Protein AF-A0A936U5N5-F1 (afdb_monomer_lite)

Structure (mmCIF, N/CA/C/O backbone):
data_AF-A0A936U5N5-F1
#
_entry.id   AF-A0A936U5N5-F1
#
loop_
_atom_site.group_PDB
_atom_site.id
_atom_site.type_symbol
_atom_site.label_atom_id
_atom_site.label_alt_id
_atom_site.label_comp_id
_atom_site.label_asym_id
_atom_site.label_entity_id
_atom_site.label_seq_id
_atom_site.pdbx_PDB_ins_code
_atom_site.Cartn_x
_atom_site.Cartn_y
_atom_site.Cartn_z
_atom_site.occupancy
_atom_site.B_iso_or_equiv
_atom_site.auth_seq_id
_atom_site.auth_comp_id
_atom_site.auth_asym_id
_atom_site.auth_atom_id
_atom_site.pdbx_PDB_model_num
ATOM 1 N N . MET A 1 1 ? 80.171 6.889 -23.586 1.00 38.91 1 MET A N 1
ATOM 2 C CA . MET A 1 1 ? 81.031 7.447 -22.521 1.00 38.91 1 MET A CA 1
ATOM 3 C C . MET A 1 1 ? 80.140 7.902 -21.376 1.00 38.91 1 MET A C 1
ATOM 5 O O . MET A 1 1 ? 79.190 8.612 -21.656 1.00 38.91 1 MET A O 1
ATOM 9 N N . LEU A 1 2 ? 80.459 7.427 -20.164 1.00 39.41 2 LEU A N 1
ATOM 10 C CA . LEU A 1 2 ? 80.177 7.959 -18.817 1.00 39.41 2 LEU A CA 1
ATOM 11 C C . LEU A 1 2 ? 78.750 8.473 -18.513 1.00 39.41 2 LEU A C 1
ATOM 13 O O . LEU A 1 2 ? 78.306 9.471 -19.054 1.00 39.41 2 LEU A O 1
ATOM 17 N N . SER A 1 3 ? 77.974 7.789 -17.666 1.00 44.12 3 SER A N 1
ATOM 18 C CA . SER A 1 3 ? 78.112 7.774 -16.195 1.00 44.12 3 SER A CA 1
ATOM 19 C C . SER A 1 3 ? 78.039 9.173 -15.578 1.00 44.12 3 SER A C 1
ATOM 21 O O . SER A 1 3 ? 79.002 9.932 -15.674 1.00 44.12 3 SER A O 1
ATOM 23 N N . ARG A 1 4 ? 76.935 9.464 -14.875 1.00 51.53 4 ARG A N 1
ATOM 24 C CA . ARG A 1 4 ? 76.983 10.129 -13.567 1.00 51.53 4 ARG A CA 1
ATOM 25 C C . ARG A 1 4 ? 75.707 9.903 -12.755 1.00 51.53 4 ARG A C 1
ATOM 27 O O . ARG A 1 4 ? 74.588 10.054 -13.228 1.00 51.53 4 ARG A O 1
ATOM 34 N N . SER A 1 5 ? 75.980 9.483 -11.533 1.00 42.19 5 SER A N 1
ATOM 35 C CA . SER A 1 5 ? 75.136 9.088 -10.418 1.00 42.19 5 SER A CA 1
ATOM 36 C C . SER A 1 5 ? 74.315 10.239 -9.808 1.00 42.19 5 SER A C 1
ATOM 38 O O . SER A 1 5 ? 74.762 11.380 -9.875 1.00 42.19 5 SER A O 1
ATOM 40 N N . LEU A 1 6 ? 73.153 9.878 -9.221 1.00 45.41 6 LEU A N 1
ATOM 41 C CA . LEU A 1 6 ? 72.628 10.131 -7.846 1.00 45.41 6 LEU A CA 1
ATOM 42 C C . LEU A 1 6 ? 73.157 11.358 -7.042 1.00 45.41 6 LEU A C 1
ATOM 44 O O . LEU A 1 6 ? 74.327 11.682 -7.221 1.00 45.41 6 LEU A O 1
ATOM 48 N N . PRO A 1 7 ? 72.458 11.907 -6.006 1.00 53.00 7 PRO A N 1
ATOM 49 C CA . PRO A 1 7 ? 71.219 11.434 -5.343 1.00 53.00 7 PRO A CA 1
ATOM 50 C C . PRO A 1 7 ? 70.277 12.540 -4.761 1.00 53.00 7 PRO A C 1
ATOM 52 O O . PRO A 1 7 ? 70.576 13.719 -4.881 1.00 53.00 7 PRO A O 1
ATOM 55 N N . LEU A 1 8 ? 69.222 12.097 -4.039 1.00 43.50 8 LEU A N 1
ATOM 56 C CA . LEU A 1 8 ? 68.645 12.679 -2.793 1.00 43.50 8 LEU A CA 1
ATOM 57 C C . LEU A 1 8 ? 68.030 14.107 -2.902 1.00 43.50 8 LEU A C 1
ATOM 59 O O . LEU A 1 8 ? 68.587 14.987 -3.529 1.00 43.50 8 LEU A O 1
ATOM 63 N N . VAL A 1 9 ? 66.899 14.487 -2.303 1.00 43.50 9 VAL A N 1
ATOM 64 C CA . VAL A 1 9 ? 66.439 14.343 -0.913 1.00 43.50 9 VAL A CA 1
ATOM 65 C C . VAL A 1 9 ? 64.982 14.872 -0.837 1.00 43.50 9 VAL A C 1
ATOM 67 O O . VAL A 1 9 ? 64.681 15.843 -1.522 1.00 43.50 9 VAL A O 1
ATOM 70 N N . LEU A 1 10 ? 64.175 14.332 0.095 1.00 44.69 10 LEU A N 1
ATOM 71 C CA . LEU A 1 10 ? 63.040 14.977 0.811 1.00 44.69 10 LEU A CA 1
ATOM 72 C C . LEU A 1 10 ? 61.766 15.356 0.012 1.00 44.69 10 LEU A C 1
ATOM 74 O O . LEU A 1 10 ? 61.834 15.837 -1.102 1.00 44.69 10 LEU A O 1
ATOM 78 N N . ALA A 1 11 ? 60.542 15.245 0.536 1.00 48.25 11 ALA A N 1
ATOM 79 C CA . ALA A 1 11 ? 60.075 14.960 1.890 1.00 48.25 11 ALA A CA 1
ATOM 80 C C . ALA A 1 11 ? 58.648 14.380 1.839 1.00 48.25 11 ALA A C 1
ATOM 82 O O . ALA A 1 11 ? 57.808 14.850 1.072 1.00 48.25 11 ALA A O 1
ATOM 83 N N . LEU A 1 12 ? 58.370 13.408 2.712 1.00 50.84 12 LEU A N 1
ATOM 84 C CA . LEU A 1 12 ? 57.018 13.127 3.190 1.00 50.84 12 LEU A CA 1
ATOM 85 C C . LEU A 1 12 ? 56.510 14.334 3.992 1.00 50.84 12 LEU A C 1
ATOM 87 O O . LEU A 1 12 ? 57.202 14.752 4.917 1.00 50.84 12 LEU A O 1
ATOM 91 N N . ALA A 1 13 ? 55.291 14.799 3.705 1.00 52.94 13 ALA A N 1
ATOM 92 C CA . ALA A 1 13 ? 54.343 15.329 4.694 1.00 52.94 13 ALA A CA 1
ATOM 93 C C . ALA A 1 13 ? 53.005 15.703 4.025 1.00 52.94 13 ALA A C 1
ATOM 95 O O . ALA A 1 13 ? 52.826 16.825 3.568 1.00 52.94 13 ALA A O 1
ATOM 96 N N . LEU A 1 14 ? 52.045 14.779 4.019 1.00 49.50 14 LEU A N 1
ATOM 97 C CA . LEU A 1 14 ? 50.611 15.098 4.029 1.00 49.50 14 LEU A CA 1
ATOM 98 C C . LEU A 1 14 ? 50.035 14.243 5.162 1.00 49.50 14 LEU A C 1
ATOM 100 O O . LEU A 1 14 ? 49.896 13.034 5.031 1.00 49.50 14 LEU A O 1
ATOM 104 N N . VAL A 1 15 ? 50.149 14.743 6.393 1.00 52.25 15 VAL A N 1
ATOM 105 C CA . VAL A 1 15 ? 49.044 15.385 7.122 1.00 52.25 15 VAL A CA 1
ATOM 106 C C . VAL A 1 15 ? 47.821 14.473 7.138 1.00 52.25 15 VAL A C 1
ATOM 108 O O . VAL A 1 15 ? 46.986 14.477 6.240 1.00 52.25 15 VAL A O 1
ATOM 111 N N . ALA A 1 16 ? 47.750 13.691 8.211 1.00 52.81 16 ALA A N 1
ATOM 112 C CA . ALA A 1 16 ? 46.525 13.096 8.694 1.00 52.81 16 ALA A CA 1
ATOM 113 C C . ALA A 1 16 ? 45.534 14.218 9.049 1.00 52.81 16 ALA A C 1
ATOM 115 O O . ALA A 1 16 ? 45.660 14.848 10.097 1.00 52.81 16 ALA A O 1
ATOM 116 N N . CYS A 1 17 ? 44.549 14.443 8.184 1.00 50.38 17 CYS A N 1
ATOM 117 C CA . CYS A 1 17 ? 43.278 15.045 8.562 1.00 50.38 17 CYS A CA 1
ATOM 118 C C . CYS A 1 17 ? 42.228 13.944 8.458 1.00 50.38 17 CYS A C 1
ATOM 120 O O . CYS A 1 17 ? 41.789 13.573 7.373 1.00 50.38 17 CYS A O 1
ATOM 122 N N . GLY A 1 18 ? 41.880 13.376 9.613 1.00 52.81 18 GLY A N 1
ATOM 123 C CA . GLY A 1 18 ? 40.634 12.646 9.761 1.00 52.81 18 GLY A CA 1
ATOM 124 C C . GLY A 1 18 ? 39.501 13.643 9.587 1.00 52.81 18 GLY A C 1
ATOM 125 O O . GLY A 1 18 ? 39.177 14.378 10.517 1.00 52.81 18 GLY A O 1
ATOM 126 N N . GLU A 1 19 ? 38.934 13.685 8.389 1.00 43.28 19 GLU A N 1
ATOM 127 C CA . GLU A 1 19 ? 37.724 14.439 8.118 1.00 43.28 19 GLU A CA 1
ATOM 128 C C . GLU A 1 19 ? 36.547 13.487 8.306 1.00 43.28 19 GLU A C 1
ATOM 130 O O . GLU A 1 19 ? 36.326 12.526 7.573 1.00 43.28 19 GLU A O 1
ATOM 135 N N . LYS A 1 20 ? 35.886 13.709 9.434 1.00 49.72 20 LYS A N 1
ATOM 136 C CA . LYS A 1 20 ? 34.722 13.000 9.928 1.00 49.72 20 LYS A CA 1
ATOM 137 C C . LYS A 1 20 ? 33.586 13.228 8.931 1.00 49.72 20 LYS A C 1
ATOM 139 O O . LYS A 1 20 ? 33.059 14.337 8.862 1.00 49.72 20 LYS A O 1
ATOM 144 N N . GLU A 1 21 ? 33.240 12.202 8.158 1.00 52.91 21 GLU A N 1
ATOM 145 C CA . GLU A 1 21 ? 32.043 12.223 7.317 1.00 52.91 21 GLU A CA 1
ATOM 146 C C . GLU A 1 21 ? 30.822 12.589 8.173 1.00 52.91 21 GLU A C 1
ATOM 148 O O . GLU A 1 21 ? 30.723 12.158 9.332 1.00 52.91 21 GLU A O 1
ATOM 153 N N . PRO A 1 22 ? 29.914 13.427 7.645 1.00 44.28 22 PRO A N 1
ATOM 154 C CA . PRO A 1 22 ? 28.789 13.920 8.405 1.00 44.28 22 PRO A CA 1
ATOM 155 C C . PRO A 1 22 ? 27.940 12.724 8.807 1.00 44.28 22 PRO A C 1
ATOM 157 O O . PRO A 1 22 ? 27.385 12.010 7.973 1.00 44.28 22 PRO A O 1
ATOM 160 N N . THR A 1 23 ? 27.838 12.519 10.118 1.00 42.03 23 THR A N 1
ATOM 161 C CA . THR A 1 23 ? 26.737 11.781 10.712 1.00 42.03 23 THR A CA 1
ATOM 162 C C . THR A 1 23 ? 25.467 12.391 10.143 1.00 42.03 23 THR A C 1
ATOM 164 O O . THR A 1 23 ? 25.079 13.499 10.511 1.00 42.03 23 THR A O 1
ATOM 167 N N . SER A 1 24 ? 24.873 11.684 9.184 1.00 46.16 24 SER A N 1
ATOM 168 C CA . SER A 1 24 ? 23.506 11.902 8.762 1.00 46.16 24 SER A CA 1
ATOM 169 C C . SER A 1 24 ? 22.670 11.675 10.010 1.00 46.16 24 SER A C 1
ATOM 171 O O . SER A 1 24 ? 22.384 10.542 10.399 1.00 46.16 24 SER A O 1
ATOM 173 N N . THR A 1 25 ? 22.383 12.766 10.713 1.00 42.53 25 THR A N 1
ATOM 174 C CA . THR A 1 25 ? 21.288 12.843 11.662 1.00 42.53 25 THR A CA 1
ATOM 175 C C . THR A 1 25 ? 20.047 12.555 10.837 1.00 42.53 25 THR A C 1
ATOM 177 O O . THR A 1 25 ? 19.440 13.464 10.273 1.00 42.53 25 THR A O 1
ATOM 180 N N . ALA A 1 26 ? 19.715 11.270 10.703 1.00 46.94 26 ALA A N 1
ATOM 181 C CA . ALA A 1 26 ? 18.377 10.858 10.352 1.00 46.94 26 ALA A CA 1
ATOM 182 C C . ALA A 1 26 ? 17.474 11.611 11.325 1.00 46.94 26 ALA A C 1
ATOM 184 O O . ALA A 1 26 ? 17.606 11.464 12.546 1.00 46.94 26 ALA A O 1
ATOM 185 N N . ALA A 1 27 ? 16.651 12.506 10.777 1.00 49.19 27 ALA A N 1
ATOM 186 C CA . ALA A 1 27 ? 15.603 13.147 11.540 1.00 49.19 27 ALA A CA 1
ATOM 187 C C . ALA A 1 27 ? 14.878 12.040 12.321 1.00 49.19 27 ALA A C 1
ATOM 189 O O . ALA A 1 27 ? 14.664 10.960 11.753 1.00 49.19 27 ALA A O 1
ATOM 190 N N . PRO A 1 28 ? 14.557 12.253 13.609 1.00 45.09 28 PRO A N 1
ATOM 191 C CA . PRO A 1 28 ? 13.703 11.326 14.328 1.00 45.09 28 PRO A CA 1
ATOM 192 C C . PRO A 1 28 ? 12.503 11.062 13.430 1.00 45.09 28 PRO A C 1
ATOM 194 O O . PRO A 1 28 ? 11.858 12.023 13.010 1.00 45.09 28 PRO A O 1
ATOM 197 N N . ALA A 1 29 ? 12.280 9.794 13.071 1.00 54.38 29 ALA A N 1
ATOM 198 C CA . ALA A 1 29 ? 11.063 9.386 12.399 1.00 54.38 29 ALA A CA 1
ATOM 199 C C . ALA A 1 29 ? 9.927 9.977 13.229 1.00 54.38 29 ALA A C 1
ATOM 201 O O . ALA A 1 29 ? 9.758 9.614 14.397 1.00 54.38 29 ALA A O 1
ATOM 202 N N . GLU A 1 30 ? 9.271 10.988 12.667 1.00 49.62 30 GLU A N 1
ATOM 203 C CA . GLU A 1 30 ? 8.126 11.634 13.272 1.00 49.62 30 GLU A CA 1
ATOM 204 C C . GLU A 1 30 ? 7.186 10.496 13.643 1.00 49.62 30 GLU A C 1
ATOM 206 O O . GLU A 1 30 ? 6.867 9.665 12.789 1.00 49.62 30 GLU A O 1
ATOM 211 N N . ALA A 1 31 ? 6.905 10.346 14.940 1.00 46.75 31 ALA A N 1
ATOM 212 C CA . ALA A 1 31 ? 6.123 9.230 15.437 1.00 46.75 31 ALA A CA 1
ATOM 213 C C . ALA A 1 31 ? 4.803 9.239 14.669 1.00 46.75 31 ALA A C 1
ATOM 215 O O . ALA A 1 31 ? 3.977 10.127 14.881 1.00 46.75 31 ALA A O 1
ATOM 216 N N . ALA A 1 32 ? 4.665 8.311 13.719 1.00 54.47 32 ALA A N 1
ATOM 217 C CA . ALA A 1 32 ? 3.549 8.298 12.799 1.00 54.47 32 ALA A CA 1
ATOM 218 C C . ALA A 1 32 ? 2.273 8.224 13.637 1.00 54.47 32 ALA A C 1
ATOM 220 O O . ALA A 1 32 ? 2.049 7.250 14.359 1.00 54.47 32 ALA A O 1
ATOM 221 N N . SER A 1 33 ? 1.479 9.296 13.601 1.00 54.41 33 SER A N 1
ATOM 222 C CA . SER A 1 33 ? 0.166 9.337 14.238 1.00 54.41 33 SER A CA 1
ATOM 223 C C . SER A 1 33 ? -0.615 8.131 13.750 1.00 54.41 33 SER A C 1
ATOM 225 O O . SER A 1 33 ? -0.902 8.054 12.571 1.00 54.41 33 SER A O 1
ATOM 227 N N . THR A 1 34 ? -0.999 7.196 14.614 1.00 66.75 34 THR A N 1
ATOM 228 C CA . THR A 1 34 ? -1.733 5.990 14.185 1.00 66.75 34 THR A CA 1
ATOM 229 C C . THR A 1 34 ? -3.146 6.289 13.686 1.00 66.75 34 THR A C 1
ATOM 231 O O . THR A 1 34 ? -3.837 5.388 13.217 1.00 66.75 34 THR A O 1
ATOM 234 N N . LYS A 1 35 ? -3.593 7.544 13.802 1.00 80.38 35 LYS A N 1
ATOM 235 C CA . LYS A 1 35 ? -4.908 8.000 13.378 1.00 80.38 35 LYS A CA 1
ATOM 236 C C . LYS A 1 35 ? -4.810 8.737 12.048 1.00 80.38 35 LYS A C 1
ATOM 238 O O . LYS A 1 35 ? -3.974 9.625 11.892 1.00 80.38 35 LYS A O 1
ATOM 243 N N . SER A 1 36 ? -5.701 8.372 11.133 1.00 89.19 36 SER A N 1
ATOM 244 C CA . SER A 1 36 ? -5.814 8.932 9.792 1.00 89.19 36 SER A CA 1
ATOM 245 C C . SER A 1 36 ? -7.227 9.444 9.558 1.00 89.19 36 SER A C 1
ATOM 247 O O . SER A 1 36 ? -8.184 8.717 9.815 1.00 89.19 36 SER A O 1
ATOM 249 N N . ASP A 1 37 ? -7.364 10.637 8.980 1.00 91.00 37 ASP A N 1
ATOM 250 C CA . ASP A 1 37 ? -8.659 11.145 8.502 1.00 91.00 37 ASP A CA 1
ATOM 251 C C . ASP A 1 37 ? -9.151 10.403 7.243 1.00 91.00 37 ASP A C 1
ATOM 253 O O . ASP A 1 37 ? -10.263 10.633 6.768 1.00 91.00 37 ASP A O 1
ATOM 257 N N . LYS A 1 38 ? -8.319 9.518 6.672 1.00 93.12 38 LYS A N 1
ATOM 258 C CA . LYS A 1 38 ? -8.679 8.636 5.554 1.00 93.12 38 LYS A CA 1
ATOM 259 C C . LYS A 1 38 ? -9.298 7.316 6.009 1.00 93.12 38 LYS A C 1
ATOM 261 O O . LYS A 1 38 ? -9.813 6.590 5.163 1.00 93.12 38 LYS A O 1
ATOM 266 N N . VAL A 1 39 ? -9.245 7.009 7.307 1.00 96.06 39 VAL A N 1
ATOM 267 C CA . VAL A 1 39 ? -9.901 5.841 7.902 1.00 96.06 39 VAL A CA 1
ATOM 268 C C . VAL A 1 39 ? -11.263 6.280 8.444 1.00 96.06 39 VAL A C 1
ATOM 270 O O . VAL A 1 39 ? -11.312 7.151 9.317 1.00 96.06 39 VAL A O 1
ATOM 273 N N . PRO A 1 40 ? -12.376 5.710 7.954 1.00 96.50 40 PRO A N 1
ATOM 274 C CA . PRO A 1 40 ? -13.693 5.931 8.540 1.00 96.50 40 PRO A CA 1
ATOM 275 C C . PRO A 1 40 ? -13.708 5.622 10.045 1.00 96.50 40 PRO A C 1
ATOM 277 O O . PRO A 1 40 ? -13.025 4.719 10.515 1.00 96.50 40 PRO A O 1
ATOM 280 N N . SER A 1 41 ? -14.496 6.369 10.818 1.00 95.81 41 SER A N 1
ATOM 281 C CA . SER A 1 41 ? -14.466 6.313 12.289 1.00 95.81 41 SER A CA 1
ATOM 282 C C . SER A 1 41 ? -15.272 5.161 12.905 1.00 95.81 41 SER A C 1
ATOM 284 O O . SER A 1 41 ? -15.609 5.219 14.088 1.00 95.81 41 SER A O 1
ATOM 286 N N . ASP A 1 42 ? -15.698 4.172 12.118 1.00 96.56 42 ASP A N 1
ATOM 287 C CA . ASP A 1 42 ? -16.387 3.004 12.663 1.00 96.56 42 ASP A CA 1
ATOM 288 C C . ASP A 1 42 ? -15.377 1.987 13.239 1.00 96.56 42 ASP A C 1
ATOM 290 O O . ASP A 1 42 ? -14.232 1.925 12.782 1.00 96.56 42 ASP A O 1
ATOM 294 N N . PRO A 1 43 ? -15.773 1.163 14.230 1.00 97.31 43 PRO A N 1
ATOM 295 C CA . PRO A 1 43 ? -14.829 0.293 14.933 1.00 97.31 43 PRO A CA 1
ATOM 296 C C . PRO A 1 43 ? -14.105 -0.737 14.057 1.00 97.31 43 PRO A C 1
ATOM 298 O O . PRO A 1 43 ? -13.022 -1.188 14.433 1.00 97.31 43 PRO A O 1
ATOM 301 N N . SER A 1 44 ? -14.700 -1.163 12.939 1.00 97.69 44 SER A N 1
ATOM 302 C CA . SER A 1 44 ? -14.057 -2.108 12.018 1.00 97.69 44 SER A CA 1
ATOM 303 C C . SER A 1 44 ? -12.988 -1.391 11.202 1.00 97.69 44 SER A C 1
ATOM 305 O O . SER A 1 44 ? -11.852 -1.861 11.133 1.00 97.69 44 SER A O 1
ATOM 307 N N . SER A 1 45 ? -13.320 -0.211 10.676 1.00 97.81 45 SER A N 1
ATOM 308 C CA . SER A 1 45 ? -12.391 0.627 9.921 1.00 97.81 45 SER A CA 1
ATOM 309 C C . SER A 1 45 ? -11.179 1.057 10.737 1.00 97.81 45 SER A C 1
ATOM 311 O O . SER A 1 45 ? -10.053 0.952 10.252 1.00 97.81 45 SER A O 1
ATOM 313 N N . GLU A 1 46 ? -11.374 1.470 11.991 1.00 96.50 46 GLU A N 1
ATOM 314 C CA . GLU A 1 46 ? -10.266 1.844 12.878 1.00 96.50 46 GLU A CA 1
ATOM 315 C C . GLU A 1 46 ? -9.287 0.676 13.081 1.00 96.50 46 GLU A C 1
ATOM 317 O O . GLU A 1 46 ? -8.075 0.845 12.939 1.00 96.50 46 GLU A O 1
ATOM 322 N N . LYS A 1 47 ? -9.803 -0.537 13.322 1.00 96.19 47 LYS A N 1
ATOM 323 C CA . LYS A 1 47 ? -8.970 -1.743 13.468 1.00 96.19 47 LYS A CA 1
ATOM 324 C C . LYS A 1 47 ? -8.255 -2.125 12.178 1.00 96.19 47 LYS A C 1
ATOM 326 O O . LYS A 1 47 ? -7.087 -2.511 12.234 1.00 96.19 47 LYS A O 1
ATOM 331 N N . PHE A 1 48 ? -8.933 -2.025 11.036 1.00 97.06 48 PHE A N 1
ATOM 332 C CA . PHE A 1 48 ? -8.312 -2.262 9.737 1.00 97.06 48 PHE A CA 1
ATOM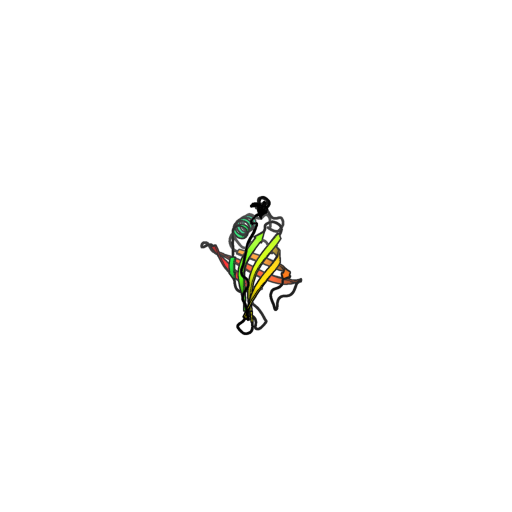 333 C C . PHE A 1 48 ? -7.157 -1.277 9.508 1.00 97.06 48 PHE A C 1
ATOM 335 O O . PHE A 1 48 ? -6.047 -1.702 9.193 1.00 97.06 48 PHE A O 1
ATOM 342 N N . GLY A 1 49 ? -7.378 0.020 9.750 1.00 95.94 49 GLY A N 1
ATOM 343 C CA . GLY A 1 49 ? -6.357 1.063 9.627 1.00 95.94 49 GLY A CA 1
ATOM 344 C C . GLY A 1 49 ? -5.141 0.811 10.523 1.00 95.94 49 GLY A C 1
ATOM 345 O O . GLY A 1 49 ? -4.004 0.853 10.056 1.00 95.94 49 GLY A O 1
ATOM 346 N N . GLU A 1 50 ? -5.357 0.449 11.791 1.00 94.50 50 GLU A N 1
ATOM 347 C CA . GLU A 1 50 ? -4.264 0.099 12.707 1.00 94.50 50 GLU A CA 1
ATOM 348 C C . GLU A 1 50 ? -3.408 -1.075 12.215 1.00 94.50 50 GLU A C 1
ATOM 350 O O . GLU A 1 50 ? -2.193 -1.084 12.440 1.00 94.50 50 GLU A O 1
ATOM 355 N N . LYS A 1 51 ? -4.028 -2.083 11.591 1.00 95.19 51 LYS A N 1
ATOM 356 C CA . LYS A 1 51 ? -3.320 -3.226 11.001 1.00 95.19 51 LYS A CA 1
ATOM 357 C C . LYS A 1 51 ? -2.591 -2.808 9.724 1.00 95.19 51 LYS A C 1
ATOM 359 O O . LYS A 1 51 ? -1.419 -3.143 9.569 1.00 95.19 51 LYS A O 1
ATOM 364 N N . LEU A 1 52 ? -3.249 -2.033 8.861 1.00 95.50 52 LEU A N 1
ATOM 365 C CA . LEU A 1 52 ? -2.701 -1.530 7.603 1.00 95.50 52 LEU A CA 1
ATOM 366 C C . LEU A 1 52 ? -1.406 -0.734 7.825 1.00 95.50 52 LEU A C 1
ATOM 368 O O . LEU A 1 52 ? -0.415 -0.984 7.146 1.00 95.50 52 LEU A O 1
ATOM 372 N N . PHE A 1 53 ? -1.373 0.171 8.807 1.00 94.50 53 PHE A N 1
ATOM 373 C CA . PHE A 1 53 ? -0.196 1.014 9.074 1.00 94.50 53 PHE A CA 1
ATOM 374 C C . PHE A 1 53 ? 0.983 0.266 9.704 1.00 94.50 53 PHE A C 1
ATOM 376 O O . PHE A 1 53 ? 2.102 0.772 9.722 1.00 94.50 53 PHE A O 1
ATOM 383 N N . LYS A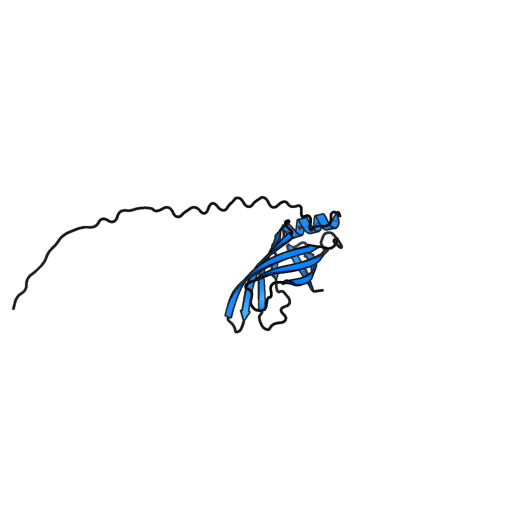 1 54 ? 0.745 -0.936 10.237 1.00 92.75 54 LYS A N 1
ATOM 384 C CA . LYS A 1 54 ? 1.795 -1.823 10.762 1.00 92.75 54 LYS A CA 1
ATOM 385 C C . LYS A 1 54 ? 2.292 -2.813 9.711 1.00 92.75 54 LYS A C 1
ATOM 387 O O . LYS A 1 54 ? 3.270 -3.515 9.962 1.00 92.75 54 LYS A O 1
ATOM 392 N N . LEU A 1 55 ? 1.607 -2.904 8.573 1.00 92.06 55 LEU A N 1
ATOM 393 C CA . LEU A 1 55 ? 1.904 -3.873 7.539 1.00 92.06 55 LEU A CA 1
ATOM 394 C C . LEU A 1 55 ? 3.011 -3.357 6.617 1.00 92.06 55 LEU A C 1
ATOM 396 O O . LEU A 1 55 ? 2.890 -2.299 6.001 1.00 92.06 55 LEU A O 1
ATOM 400 N N . GLU A 1 56 ? 4.064 -4.156 6.473 1.00 94.06 56 GLU A N 1
ATOM 401 C CA . GLU A 1 56 ? 5.020 -4.028 5.377 1.00 94.06 56 GLU A CA 1
ATOM 402 C C . GLU A 1 56 ? 4.719 -5.129 4.357 1.00 94.06 56 GLU A C 1
ATOM 404 O O . GLU A 1 56 ? 4.997 -6.308 4.579 1.00 94.06 56 GLU A O 1
ATOM 409 N N . ILE A 1 57 ? 4.106 -4.743 3.243 1.00 92.25 57 ILE A N 1
ATOM 410 C CA . ILE A 1 57 ? 3.775 -5.653 2.151 1.00 92.25 57 ILE A CA 1
ATOM 411 C C . ILE A 1 57 ? 5.044 -5.948 1.360 1.00 92.25 57 ILE A C 1
ATOM 413 O O . ILE A 1 57 ? 5.716 -5.022 0.914 1.00 92.25 57 ILE A O 1
ATOM 417 N N . THR A 1 58 ? 5.344 -7.224 1.131 1.00 92.38 58 THR A N 1
ATOM 418 C CA . THR A 1 58 ? 6.527 -7.647 0.371 1.00 92.38 58 THR A CA 1
ATOM 419 C C . THR A 1 58 ? 6.152 -8.573 -0.780 1.00 92.38 58 THR A C 1
ATOM 421 O O . THR A 1 58 ? 5.131 -9.262 -0.735 1.00 92.38 58 THR A O 1
ATOM 424 N N . SER A 1 59 ? 6.989 -8.595 -1.821 1.00 90.50 59 SER A N 1
ATOM 425 C CA . SER A 1 59 ? 6.820 -9.444 -3.013 1.00 90.50 59 SER A CA 1
ATOM 426 C C . SER A 1 59 ? 5.455 -9.297 -3.707 1.00 90.50 59 SER A C 1
ATOM 428 O O . SER A 1 59 ? 4.930 -10.258 -4.276 1.00 90.50 59 SER A O 1
ATOM 430 N N . PHE A 1 60 ? 4.862 -8.101 -3.664 1.00 90.75 60 PHE A N 1
ATOM 431 C CA . PHE A 1 60 ? 3.568 -7.837 -4.289 1.00 90.75 60 PHE A CA 1
ATOM 432 C C . PHE A 1 60 ? 3.723 -7.620 -5.790 1.00 90.75 60 PHE A C 1
ATOM 434 O O . PHE A 1 60 ? 4.588 -6.870 -6.230 1.00 90.75 60 PHE A O 1
ATOM 441 N N . ARG A 1 61 ? 2.854 -8.247 -6.579 1.00 89.94 61 ARG A N 1
ATOM 442 C CA . ARG A 1 61 ? 2.822 -8.099 -8.035 1.00 89.94 61 ARG A CA 1
ATOM 443 C C . ARG A 1 61 ? 1.513 -7.422 -8.423 1.00 89.94 61 ARG A C 1
ATOM 445 O O . ARG A 1 61 ? 0.477 -8.092 -8.369 1.00 89.94 61 ARG A O 1
ATOM 452 N N . PRO A 1 62 ? 1.518 -6.120 -8.753 1.00 82.81 62 PRO A N 1
ATOM 453 C CA . PRO A 1 62 ? 0.331 -5.492 -9.307 1.00 82.81 62 PRO A CA 1
ATOM 454 C C . PRO A 1 62 ? -0.024 -6.130 -10.658 1.00 82.81 62 PRO A C 1
ATOM 456 O O . PRO A 1 62 ? 0.812 -6.754 -11.310 1.00 82.81 62 PRO A O 1
ATOM 459 N N . ILE A 1 63 ? -1.287 -6.008 -11.074 1.00 75.75 63 ILE A N 1
ATOM 460 C CA . ILE A 1 63 ? -1.668 -6.410 -12.430 1.00 75.75 63 ILE A CA 1
ATOM 461 C C . ILE A 1 63 ? -1.104 -5.365 -13.394 1.00 75.75 63 ILE A C 1
ATOM 463 O O . ILE A 1 63 ? -1.617 -4.247 -13.469 1.00 75.75 63 ILE A O 1
ATOM 467 N N . ASP A 1 64 ? -0.075 -5.744 -14.144 1.00 67.06 64 ASP A N 1
ATOM 468 C CA . ASP A 1 64 ? 0.469 -4.927 -15.222 1.00 67.06 64 ASP A CA 1
ATOM 469 C C . ASP A 1 64 ? -0.181 -5.328 -16.552 1.00 67.06 64 ASP A C 1
ATOM 471 O O . ASP A 1 64 ? -0.185 -6.494 -16.946 1.00 67.06 64 ASP A O 1
ATOM 475 N N . GLY A 1 65 ? -0.749 -4.350 -17.262 1.00 57.19 65 GLY A N 1
ATOM 476 C CA . GLY A 1 65 ? -1.299 -4.545 -18.610 1.00 57.19 65 GLY A CA 1
ATOM 477 C C . GLY A 1 65 ? -0.242 -4.530 -19.724 1.00 57.19 65 GLY A C 1
ATOM 478 O O . GLY A 1 65 ? -0.578 -4.743 -20.888 1.00 57.19 65 GLY A O 1
ATOM 479 N N . GLY A 1 66 ? 1.022 -4.253 -19.389 1.00 58.88 66 GLY A N 1
ATOM 480 C CA . GLY A 1 66 ? 2.152 -4.185 -20.317 1.00 58.88 66 GLY A CA 1
ATOM 481 C C . GLY A 1 66 ? 3.137 -5.328 -20.083 1.00 58.88 66 GLY A C 1
ATOM 482 O O . GLY A 1 66 ? 3.236 -5.840 -18.978 1.00 58.88 66 GLY A O 1
ATOM 483 N N . GLY A 1 67 ? 3.886 -5.732 -21.113 1.00 62.22 67 GLY A N 1
ATOM 484 C CA . GLY A 1 67 ? 4.809 -6.882 -21.077 1.00 62.22 67 GLY A CA 1
ATOM 485 C C . GLY A 1 67 ? 6.026 -6.768 -20.142 1.00 62.22 67 GLY A C 1
ATOM 486 O O . GLY A 1 67 ? 6.975 -7.528 -20.310 1.00 62.22 67 GLY A O 1
ATOM 487 N N . ALA A 1 68 ? 6.024 -5.828 -19.196 1.00 71.69 68 ALA A N 1
ATOM 488 C CA . ALA A 1 68 ? 7.030 -5.690 -18.155 1.00 71.69 68 ALA A CA 1
ATOM 489 C C . ALA A 1 68 ? 6.478 -6.252 -16.834 1.00 71.69 68 ALA A C 1
ATOM 491 O O . ALA A 1 68 ? 5.309 -6.053 -16.525 1.00 71.69 68 ALA A O 1
ATOM 492 N N . SER A 1 69 ? 7.305 -6.967 -16.068 1.00 86.75 69 SER A N 1
ATOM 493 C CA . SER A 1 69 ? 6.896 -7.560 -14.785 1.00 86.75 69 SER A CA 1
ATOM 494 C C . SER A 1 69 ? 7.339 -6.667 -13.630 1.00 86.75 69 SER A C 1
ATOM 496 O O . SER A 1 69 ? 8.529 -6.670 -13.305 1.00 86.75 69 SER A O 1
ATOM 498 N N . LEU A 1 70 ? 6.408 -5.971 -12.978 1.00 91.12 70 LEU A N 1
ATOM 499 C CA . LEU A 1 70 ? 6.650 -5.233 -11.738 1.00 91.12 70 LEU A CA 1
ATOM 500 C C . LEU A 1 70 ? 6.511 -6.142 -10.510 1.00 91.12 70 LEU A C 1
ATOM 502 O O . LEU A 1 70 ? 5.603 -6.970 -10.397 1.00 91.12 70 LEU A O 1
ATOM 506 N N . ILE A 1 71 ? 7.425 -5.972 -9.561 1.00 93.44 71 ILE A N 1
ATOM 507 C CA . ILE A 1 71 ? 7.337 -6.530 -8.212 1.00 93.44 71 ILE A CA 1
ATOM 508 C C . ILE A 1 71 ? 7.629 -5.393 -7.245 1.00 93.44 71 ILE A C 1
ATOM 510 O O . ILE A 1 71 ? 8.701 -4.800 -7.326 1.00 93.44 71 ILE A O 1
ATOM 514 N N . TYR A 1 72 ? 6.721 -5.100 -6.318 1.00 94.06 72 TYR A N 1
ATOM 515 C CA . TYR A 1 72 ? 7.060 -4.307 -5.144 1.00 94.06 72 TYR A CA 1
ATOM 516 C C . TYR A 1 72 ? 7.706 -5.212 -4.104 1.00 94.06 72 TYR A C 1
ATOM 518 O O . TYR A 1 72 ? 7.075 -6.115 -3.546 1.00 94.06 72 TYR A O 1
ATOM 526 N N . ASP A 1 73 ? 8.974 -4.939 -3.831 1.00 95.19 73 ASP A N 1
ATOM 527 C CA . ASP A 1 73 ? 9.728 -5.570 -2.754 1.00 95.19 73 ASP A CA 1
ATOM 528 C C . ASP A 1 73 ? 9.247 -5.062 -1.390 1.00 95.19 73 ASP A C 1
ATOM 530 O O . ASP A 1 73 ? 9.268 -5.805 -0.410 1.00 95.19 73 ASP A O 1
ATOM 534 N N . ARG A 1 74 ? 8.752 -3.819 -1.352 1.00 96.06 74 ARG A N 1
ATOM 535 C CA . ARG A 1 74 ? 8.152 -3.175 -0.183 1.00 96.06 74 ARG A CA 1
ATOM 536 C C . ARG A 1 74 ? 7.005 -2.269 -0.616 1.00 96.06 74 ARG A C 1
ATOM 538 O O . ARG A 1 74 ? 7.189 -1.455 -1.513 1.00 96.06 74 ARG A O 1
ATOM 545 N N . LEU A 1 75 ? 5.865 -2.355 0.060 1.00 96.44 75 LEU A N 1
ATOM 546 C CA . LEU A 1 75 ? 4.750 -1.412 -0.022 1.00 96.44 75 LEU A CA 1
ATOM 547 C C . LEU A 1 75 ? 4.254 -1.109 1.399 1.00 96.44 75 LEU A C 1
ATOM 549 O O . LEU A 1 75 ? 4.008 -2.018 2.191 1.00 96.44 75 LEU A O 1
ATOM 553 N N . THR A 1 76 ? 4.120 0.171 1.724 1.00 96.88 76 THR A N 1
ATOM 554 C CA . THR A 1 76 ? 3.686 0.644 3.045 1.00 96.88 76 THR A CA 1
ATOM 555 C C . THR A 1 76 ? 2.644 1.740 2.908 1.00 96.88 76 THR A C 1
ATOM 557 O O . THR A 1 76 ? 2.739 2.577 2.008 1.00 96.88 76 THR A O 1
ATOM 560 N N . PHE A 1 77 ? 1.703 1.769 3.848 1.00 96.75 77 PHE A N 1
ATOM 561 C CA . PHE A 1 77 ? 0.659 2.783 3.949 1.00 96.75 77 PHE A CA 1
ATOM 562 C C . PHE A 1 77 ? 0.892 3.633 5.189 1.00 96.75 77 PHE A C 1
ATOM 564 O O . PHE A 1 77 ? 1.107 3.106 6.280 1.00 96.75 77 PHE A O 1
ATOM 571 N N . ALA A 1 78 ? 0.838 4.946 5.014 1.00 95.75 78 ALA A N 1
ATOM 572 C CA . ALA A 1 78 ? 1.016 5.909 6.078 1.00 95.75 78 ALA A CA 1
ATOM 573 C C . ALA A 1 78 ? -0.333 6.531 6.492 1.00 95.75 78 ALA A C 1
ATOM 575 O O . ALA A 1 78 ? -1.212 6.733 5.647 1.00 95.75 78 ALA A O 1
ATOM 576 N N . PRO A 1 79 ? -0.502 6.882 7.778 1.00 95.44 79 PRO A N 1
ATOM 577 C CA . PRO A 1 79 ? -1.722 7.504 8.297 1.00 95.44 79 PRO A CA 1
ATOM 578 C C . PRO A 1 79 ? -2.049 8.880 7.703 1.00 95.44 79 PRO A C 1
ATOM 580 O O . PRO A 1 79 ? -3.187 9.334 7.780 1.00 95.44 79 PRO A O 1
ATOM 583 N N . ASP A 1 80 ? -1.085 9.552 7.080 1.00 94.81 80 ASP A N 1
ATOM 584 C CA . ASP A 1 80 ? -1.308 10.820 6.377 1.00 94.81 80 ASP A CA 1
ATOM 585 C C . ASP A 1 80 ? -2.084 10.658 5.054 1.00 94.81 80 ASP A C 1
ATOM 587 O O . ASP A 1 80 ? -2.420 11.647 4.403 1.00 94.81 80 ASP A O 1
ATOM 591 N N . GLY A 1 81 ? -2.421 9.422 4.674 1.00 95.88 81 GLY A N 1
ATOM 592 C CA . GLY A 1 81 ? -3.121 9.125 3.432 1.00 95.88 81 GLY A CA 1
ATOM 593 C C . GLY A 1 81 ? -2.188 8.843 2.263 1.00 95.88 81 GLY A C 1
ATOM 594 O O . GLY A 1 81 ? -2.671 8.767 1.137 1.00 95.88 81 GLY A O 1
ATOM 595 N N . THR A 1 82 ? -0.887 8.667 2.507 1.00 97.94 82 THR A N 1
ATOM 596 C CA . THR A 1 82 ? 0.083 8.319 1.468 1.00 97.94 82 THR A CA 1
ATOM 597 C C . THR A 1 82 ? 0.465 6.843 1.500 1.00 97.94 82 THR A C 1
ATOM 599 O O . THR A 1 82 ? 0.394 6.168 2.529 1.00 97.94 82 THR A O 1
ATOM 602 N N . TRP A 1 83 ? 0.855 6.309 0.348 1.00 97.88 83 TRP A N 1
ATOM 603 C CA . TRP A 1 83 ? 1.507 5.011 0.230 1.00 97.88 83 TRP A CA 1
ATOM 604 C C . TRP A 1 83 ? 2.827 5.163 -0.522 1.00 97.88 83 TRP A C 1
ATOM 606 O O . TRP A 1 83 ? 2.996 6.054 -1.357 1.00 97.88 83 TRP A O 1
ATOM 616 N N . THR A 1 84 ? 3.781 4.292 -0.208 1.00 98.12 84 THR A N 1
ATOM 617 C CA . THR A 1 84 ? 5.086 4.223 -0.876 1.00 98.12 84 THR A CA 1
ATOM 618 C C . THR A 1 84 ? 5.390 2.781 -1.225 1.00 98.12 84 THR A C 1
ATOM 620 O O . THR A 1 84 ? 5.233 1.900 -0.382 1.00 98.12 84 THR A O 1
ATOM 623 N N . ALA A 1 85 ? 5.853 2.556 -2.450 1.00 97.75 85 ALA A N 1
ATOM 624 C CA . ALA A 1 85 ? 6.361 1.280 -2.908 1.00 97.75 85 ALA A CA 1
ATOM 625 C C . ALA A 1 85 ? 7.787 1.420 -3.441 1.00 97.75 85 ALA A C 1
ATOM 627 O O . ALA A 1 85 ? 8.086 2.334 -4.208 1.00 97.75 85 ALA A O 1
ATOM 628 N N . THR A 1 86 ? 8.651 0.480 -3.078 1.00 97.75 86 THR A N 1
ATOM 629 C CA . THR A 1 86 ? 9.927 0.246 -3.757 1.00 97.75 86 THR A CA 1
ATOM 630 C C . THR A 1 86 ? 9.887 -1.132 -4.378 1.00 97.75 86 THR A C 1
ATOM 632 O O . THR A 1 86 ? 9.365 -2.079 -3.781 1.00 97.75 86 THR A O 1
ATOM 635 N N . GLY A 1 87 ? 10.445 -1.262 -5.565 1.00 95.88 87 GLY A N 1
ATOM 636 C CA . GLY A 1 87 ? 10.383 -2.508 -6.287 1.00 95.88 87 GLY A CA 1
ATOM 637 C C . GLY A 1 87 ? 11.263 -2.506 -7.506 1.00 95.88 87 GLY A C 1
ATOM 638 O O . GLY A 1 87 ? 12.163 -1.685 -7.659 1.00 95.88 87 GLY A O 1
ATOM 639 N N . SER A 1 88 ? 10.950 -3.414 -8.412 1.00 94.69 88 SER A N 1
ATOM 640 C CA . SER A 1 88 ? 11.679 -3.541 -9.654 1.00 94.69 88 SER A CA 1
ATOM 641 C C . SER A 1 88 ? 10.790 -3.947 -10.808 1.00 94.69 88 SER A C 1
ATOM 643 O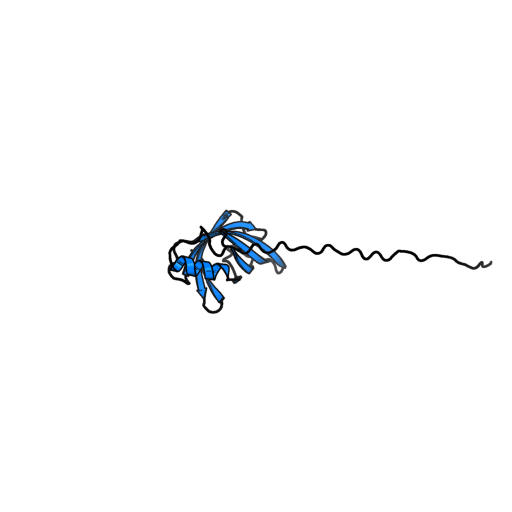 O . SER A 1 88 ? 9.829 -4.700 -10.650 1.00 94.69 88 SER A O 1
ATOM 645 N N . VAL A 1 89 ? 11.148 -3.453 -11.987 1.00 92.38 89 VAL A N 1
ATOM 646 C CA . VAL A 1 89 ? 10.546 -3.837 -13.256 1.00 92.38 89 VAL A CA 1
ATOM 647 C C . VAL A 1 89 ? 11.543 -4.696 -14.016 1.00 92.38 89 VAL A C 1
ATOM 649 O O . VAL A 1 89 ? 12.703 -4.318 -14.170 1.00 92.38 89 VAL A O 1
ATOM 652 N N . THR A 1 90 ? 11.088 -5.849 -14.499 1.00 90.12 90 THR A N 1
ATOM 653 C CA . THR A 1 90 ? 11.855 -6.675 -15.438 1.00 90.12 90 THR A CA 1
ATOM 654 C C . THR A 1 90 ? 11.315 -6.486 -16.850 1.00 90.12 90 THR A C 1
ATOM 656 O O . THR A 1 90 ? 10.129 -6.728 -17.091 1.00 90.12 90 THR A O 1
ATOM 659 N N . ALA A 1 91 ? 12.178 -6.076 -17.778 1.00 84.88 91 ALA A N 1
ATOM 660 C CA . ALA A 1 91 ? 11.868 -5.942 -19.198 1.00 84.88 91 ALA A CA 1
ATOM 661 C C . ALA A 1 91 ? 13.065 -6.419 -20.031 1.00 84.88 91 ALA A C 1
ATOM 663 O O . ALA A 1 91 ? 14.188 -6.007 -19.769 1.00 84.88 91 ALA A O 1
ATOM 664 N N . ALA A 1 92 ? 12.824 -7.282 -21.026 1.00 84.75 92 ALA A N 1
ATOM 665 C CA . ALA A 1 92 ? 13.870 -7.833 -21.903 1.00 84.75 92 ALA A CA 1
ATOM 666 C C . ALA A 1 92 ? 15.098 -8.389 -21.143 1.00 84.75 92 ALA A C 1
ATOM 668 O O . ALA A 1 92 ? 16.235 -8.104 -21.501 1.00 84.75 92 ALA A O 1
ATOM 669 N N . ASP A 1 93 ? 14.850 -9.161 -20.078 1.00 83.44 93 ASP A N 1
ATOM 670 C CA . ASP A 1 93 ? 15.859 -9.760 -19.185 1.00 83.44 93 ASP A CA 1
ATOM 671 C C . ASP A 1 93 ? 16.703 -8.769 -18.357 1.00 83.44 9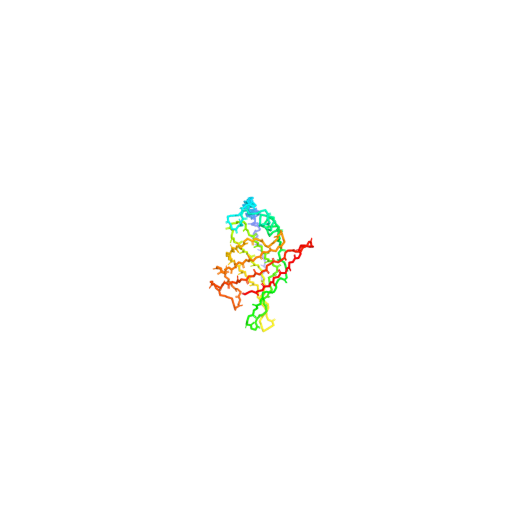3 ASP A C 1
ATOM 673 O O . ASP A 1 93 ? 17.585 -9.182 -17.602 1.00 83.44 93 ASP A O 1
ATOM 677 N N . GLU A 1 94 ? 16.394 -7.471 -18.408 1.00 88.62 94 GLU A N 1
ATOM 678 C CA . GLU A 1 94 ? 16.998 -6.455 -17.549 1.00 88.62 94 GLU A CA 1
ATOM 679 C C . GLU A 1 94 ? 16.079 -6.114 -16.369 1.00 88.62 94 GLU A C 1
ATOM 681 O O . GLU A 1 94 ? 14.882 -5.861 -16.537 1.00 88.62 94 GLU A O 1
ATOM 686 N N . LYS A 1 95 ? 16.652 -6.096 -15.156 1.00 92.19 95 LYS A N 1
ATOM 687 C CA . LYS A 1 95 ? 15.981 -5.685 -13.916 1.00 92.19 95 LYS A CA 1
ATOM 688 C C . LYS A 1 95 ? 16.348 -4.237 -13.598 1.00 92.19 95 LYS A C 1
ATOM 690 O O . LYS A 1 95 ? 17.521 -3.927 -13.400 1.00 92.19 95 LYS A O 1
ATOM 695 N N . MET A 1 96 ? 15.347 -3.371 -13.493 1.00 93.56 96 MET A N 1
ATOM 696 C CA . MET A 1 96 ? 15.509 -1.970 -13.103 1.00 93.56 96 MET A CA 1
ATOM 697 C C . MET A 1 96 ? 14.781 -1.708 -11.789 1.00 93.56 96 MET A C 1
ATOM 699 O O . MET A 1 96 ? 13.600 -2.025 -11.664 1.00 93.56 96 MET A O 1
ATOM 703 N N . GLU A 1 97 ? 15.477 -1.116 -10.822 1.00 96.56 97 GLU A N 1
ATOM 704 C CA . GLU A 1 97 ? 14.876 -0.676 -9.561 1.00 96.56 97 GLU A CA 1
ATOM 705 C C . GLU A 1 97 ? 13.973 0.539 -9.802 1.00 96.56 97 GLU A C 1
ATOM 707 O O . GLU A 1 97 ? 14.286 1.422 -10.605 1.00 96.56 97 GLU A O 1
ATOM 712 N N . CYS A 1 98 ? 12.849 0.592 -9.098 1.00 95.38 98 CYS A N 1
ATOM 713 C CA . CYS A 1 98 ? 11.877 1.659 -9.229 1.00 95.38 98 CYS A CA 1
ATOM 714 C C . CYS A 1 98 ? 11.154 1.955 -7.907 1.00 95.38 98 CYS A C 1
ATOM 716 O O . CYS A 1 98 ? 11.174 1.175 -6.953 1.00 95.38 98 CYS A O 1
ATOM 718 N N . VAL A 1 99 ? 10.543 3.132 -7.842 1.00 97.50 99 VAL A N 1
ATOM 719 C CA . VAL A 1 99 ? 9.840 3.679 -6.688 1.00 97.50 99 VAL A CA 1
ATOM 720 C C . VAL A 1 99 ? 8.541 4.309 -7.171 1.00 97.50 99 VAL A C 1
ATOM 722 O O . VAL A 1 99 ? 8.529 5.075 -8.139 1.00 97.50 99 VAL A O 1
ATOM 725 N N . GLU A 1 100 ? 7.458 4.028 -6.456 1.00 97.19 100 GLU A N 1
ATOM 726 C CA . GLU A 1 100 ? 6.172 4.693 -6.632 1.00 97.19 100 GLU A CA 1
ATOM 727 C C . GLU A 1 100 ? 5.690 5.276 -5.309 1.00 97.19 100 GLU A C 1
ATOM 729 O O . GLU A 1 100 ? 5.892 4.705 -4.239 1.00 97.19 100 GLU A O 1
ATOM 734 N N . THR A 1 101 ? 5.028 6.421 -5.383 1.00 98.25 101 THR A N 1
ATOM 735 C CA . THR A 1 101 ? 4.345 7.030 -4.241 1.00 98.25 101 THR A CA 1
ATOM 736 C C . THR A 1 101 ? 2.988 7.519 -4.682 1.00 98.25 101 THR A C 1
ATOM 738 O O . THR A 1 101 ? 2.824 7.959 -5.828 1.00 98.25 101 THR A O 1
ATOM 741 N N . GLY A 1 102 ? 2.037 7.527 -3.768 1.00 98.12 102 GLY A N 1
ATOM 742 C CA . GLY A 1 102 ? 0.684 7.913 -4.093 1.00 98.12 102 GLY A CA 1
ATOM 743 C C . GLY A 1 102 ? -0.167 8.206 -2.881 1.00 98.12 102 GLY A C 1
ATOM 744 O O . GLY A 1 102 ? 0.303 8.120 -1.750 1.00 98.12 102 GLY A O 1
ATOM 745 N N . ASP A 1 103 ? -1.422 8.531 -3.148 1.00 98.31 103 ASP A N 1
ATOM 746 C CA . ASP A 1 103 ? -2.436 8.704 -2.117 1.00 98.31 103 ASP A CA 1
ATOM 747 C C . ASP A 1 103 ? -3.326 7.471 -2.044 1.00 98.31 103 ASP A C 1
ATOM 749 O O . ASP A 1 103 ? -3.500 6.744 -3.030 1.00 98.31 103 ASP A O 1
ATOM 753 N N . TRP A 1 104 ? -3.933 7.260 -0.883 1.00 97.94 104 TRP A N 1
ATOM 754 C CA . TRP A 1 104 ? -4.985 6.280 -0.701 1.00 97.94 104 TRP A CA 1
ATOM 755 C C . TRP A 1 104 ? -6.192 6.866 0.036 1.00 97.94 104 TRP A C 1
ATOM 757 O O . TRP A 1 104 ? -6.099 7.778 0.860 1.00 97.94 104 TRP A O 1
ATOM 767 N N . THR A 1 105 ? -7.354 6.304 -0.274 1.00 97.25 105 THR A N 1
ATOM 768 C CA . THR A 1 105 ? -8.589 6.461 0.496 1.00 97.25 105 THR A CA 1
ATOM 769 C C . THR A 1 105 ? -9.213 5.095 0.723 1.00 97.25 105 THR A C 1
ATOM 771 O O . THR A 1 105 ? -8.893 4.132 0.021 1.00 97.25 105 THR A O 1
ATOM 774 N N . MET A 1 106 ? -10.125 5.015 1.682 1.00 97.00 106 MET A N 1
ATOM 775 C CA . MET A 1 106 ? -10.764 3.775 2.092 1.00 97.00 106 MET A CA 1
ATOM 776 C C . MET A 1 106 ? -12.268 3.998 2.288 1.00 97.00 106 MET A C 1
ATOM 778 O O . MET A 1 106 ? -12.679 4.991 2.890 1.00 97.00 106 MET A O 1
ATOM 782 N N . ASP A 1 107 ? -13.074 3.076 1.767 1.00 97.38 107 ASP A N 1
ATOM 783 C CA . ASP A 1 107 ? -14.495 2.965 2.108 1.00 97.38 107 ASP A CA 1
ATOM 784 C C . ASP A 1 107 ? -14.641 2.352 3.514 1.00 97.38 107 ASP A C 1
ATOM 786 O O . ASP A 1 107 ? -13.701 1.709 3.986 1.00 97.38 107 ASP A O 1
ATOM 790 N N . PRO A 1 108 ? -15.793 2.491 4.202 1.00 98.00 108 PRO A N 1
ATOM 791 C CA . PRO A 1 108 ? -16.028 1.771 5.454 1.00 98.00 108 PRO A CA 1
ATOM 792 C C . PRO A 1 108 ? -15.674 0.288 5.317 1.00 98.00 108 PRO A C 1
ATOM 794 O O . PRO A 1 108 ? -16.081 -0.362 4.350 1.00 98.00 108 PRO A O 1
ATOM 797 N N . ALA A 1 109 ? -14.883 -0.224 6.259 1.00 98.06 109 ALA A N 1
ATOM 798 C CA . ALA A 1 109 ? -14.408 -1.594 6.208 1.00 98.06 109 ALA A CA 1
ATOM 799 C C . ALA A 1 109 ? -15.581 -2.579 6.267 1.00 98.06 109 ALA A C 1
ATOM 801 O O . ALA A 1 109 ? -16.574 -2.364 6.966 1.00 98.06 109 ALA A O 1
ATOM 802 N N . GLU A 1 110 ? -15.449 -3.685 5.541 1.00 97.88 110 GLU A N 1
ATOM 803 C CA . GLU A 1 110 ? -16.419 -4.779 5.587 1.00 97.88 110 GLU A CA 1
ATOM 804 C C . GLU A 1 110 ? -16.336 -5.506 6.938 1.00 97.88 110 GLU A C 1
ATOM 806 O O . GLU A 1 110 ? -17.355 -5.871 7.527 1.00 97.88 110 GLU A O 1
ATOM 811 N N . ASP A 1 111 ? -15.112 -5.668 7.440 1.00 97.56 111 ASP A N 1
ATOM 812 C CA . ASP A 1 111 ? -14.770 -6.198 8.755 1.00 97.56 111 ASP A CA 1
ATOM 813 C C . ASP A 1 111 ? -13.406 -5.641 9.203 1.00 97.56 111 ASP A C 1
ATOM 815 O O . ASP A 1 111 ? -12.861 -4.728 8.589 1.00 97.56 111 ASP A O 1
ATOM 819 N N . ASP A 1 112 ? -12.850 -6.135 10.307 1.00 96.44 112 ASP A N 1
ATOM 820 C CA . ASP A 1 112 ? -11.586 -5.622 10.832 1.00 96.44 112 ASP A CA 1
ATOM 821 C C . ASP A 1 112 ? -10.344 -6.061 10.034 1.00 96.44 112 ASP A C 1
ATOM 823 O O . ASP A 1 112 ? -9.239 -5.631 10.370 1.00 96.44 112 ASP A O 1
ATOM 827 N N . ASP A 1 113 ? -10.495 -6.911 9.016 1.00 97.62 113 ASP A N 1
ATOM 828 C CA . ASP A 1 113 ? -9.431 -7.422 8.148 1.00 97.62 113 ASP A CA 1
ATOM 829 C C . ASP A 1 113 ? -9.647 -7.070 6.664 1.00 97.62 113 ASP A C 1
ATOM 831 O O . ASP A 1 113 ? -8.711 -7.195 5.878 1.00 97.62 113 ASP A O 1
ATOM 835 N N . THR A 1 114 ? -10.831 -6.605 6.258 1.00 98.19 114 THR A N 1
ATOM 836 C CA . THR A 1 114 ? -11.192 -6.401 4.849 1.00 98.19 114 THR A CA 1
ATOM 837 C C . THR A 1 114 ? -11.771 -5.015 4.593 1.00 98.19 114 THR A C 1
ATOM 839 O O . THR A 1 114 ? -12.773 -4.628 5.192 1.00 98.19 114 THR A O 1
ATOM 842 N N . ALA A 1 115 ? -11.200 -4.295 3.625 1.00 98.19 115 ALA A N 1
ATOM 843 C CA . ALA A 1 115 ? -11.722 -3.009 3.172 1.00 98.19 115 ALA A CA 1
ATOM 844 C C . ALA A 1 115 ? -11.519 -2.798 1.667 1.00 98.19 115 ALA A C 1
ATOM 846 O O . ALA A 1 115 ? -10.593 -3.337 1.052 1.00 98.19 115 ALA A O 1
ATOM 847 N N . SER A 1 116 ? -12.381 -1.968 1.081 1.00 98.06 116 SER A N 1
ATOM 848 C CA . SER A 1 116 ? -12.172 -1.432 -0.263 1.00 98.06 116 SER A CA 1
ATOM 849 C C . SER A 1 116 ? -11.380 -0.130 -0.182 1.00 98.06 116 SER A C 1
ATOM 851 O O . SER A 1 116 ? -11.663 0.744 0.637 1.00 98.06 116 SER A O 1
ATOM 853 N N . MET A 1 117 ? -10.364 -0.010 -1.030 1.00 97.69 117 MET A N 1
ATOM 854 C CA . MET A 1 117 ? -9.461 1.131 -1.085 1.00 97.69 117 MET A CA 1
ATOM 855 C C . MET A 1 117 ? -9.329 1.649 -2.514 1.00 97.69 117 MET A C 1
ATOM 857 O O . MET A 1 117 ? -9.426 0.905 -3.491 1.00 97.69 117 MET A O 1
ATOM 861 N N . THR A 1 118 ? -9.063 2.945 -2.627 1.00 97.69 118 THR A N 1
ATOM 862 C CA . THR A 1 118 ? -8.661 3.589 -3.878 1.00 97.69 118 THR A CA 1
ATOM 863 C C . THR A 1 118 ? -7.234 4.086 -3.725 1.00 97.69 118 THR A C 1
ATOM 865 O O . THR A 1 118 ? -6.949 4.808 -2.774 1.00 97.69 118 THR A O 1
ATOM 868 N N . TRP A 1 119 ? -6.347 3.700 -4.638 1.00 96.81 119 TRP A N 1
ATOM 869 C CA . TRP A 1 119 ? -4.946 4.115 -4.680 1.00 96.81 119 TRP A CA 1
ATOM 870 C C . TRP A 1 119 ? -4.705 4.968 -5.922 1.00 96.81 119 TRP A C 1
ATOM 872 O O . TRP A 1 119 ? -5.046 4.557 -7.030 1.00 96.81 119 TRP A O 1
ATOM 882 N N . THR A 1 120 ? -4.085 6.129 -5.752 1.00 97.56 120 THR A N 1
ATOM 883 C CA . THR A 1 120 ? -3.722 7.028 -6.854 1.00 97.56 120 THR A CA 1
ATOM 884 C C . THR A 1 120 ? -2.213 7.148 -6.923 1.00 97.56 120 THR A C 1
ATOM 886 O O . THR A 1 120 ? -1.591 7.451 -5.912 1.00 97.56 120 THR A O 1
ATOM 889 N N . ILE A 1 121 ? -1.610 6.942 -8.095 1.00 97.31 121 ILE A N 1
ATOM 890 C CA . ILE A 1 121 ? -0.170 7.158 -8.286 1.00 97.31 121 ILE A CA 1
ATOM 891 C C . ILE A 1 121 ? 0.101 8.656 -8.423 1.00 97.31 121 ILE A C 1
ATOM 893 O O . ILE A 1 121 ? -0.354 9.282 -9.377 1.00 97.31 121 ILE A O 1
ATOM 897 N N . ASN A 1 122 ? 0.913 9.216 -7.532 1.00 97.88 122 ASN A N 1
ATOM 898 C CA . ASN A 1 122 ? 1.312 10.624 -7.589 1.00 97.88 122 ASN A CA 1
ATOM 899 C C . ASN A 1 122 ? 2.696 10.813 -8.211 1.00 97.88 122 ASN A C 1
ATOM 901 O O . ASN A 1 122 ? 2.945 11.809 -8.889 1.00 97.88 122 ASN A O 1
ATOM 905 N N . LYS A 1 123 ? 3.611 9.868 -7.977 1.00 97.94 123 LYS A N 1
ATOM 906 C CA . LYS A 1 123 ? 4.949 9.840 -8.580 1.00 97.94 123 LYS A CA 1
ATOM 907 C C . LYS A 1 123 ? 5.343 8.400 -8.853 1.00 97.94 123 LYS A C 1
ATOM 909 O O . LYS A 1 123 ? 5.088 7.528 -8.028 1.00 97.94 123 LYS A O 1
ATOM 914 N N . THR A 1 124 ? 5.990 8.167 -9.983 1.00 96.69 124 THR A N 1
ATOM 915 C CA . THR A 1 124 ? 6.543 6.863 -10.342 1.00 96.69 124 THR A CA 1
ATOM 916 C C . THR A 1 124 ? 7.720 7.047 -11.289 1.00 96.69 124 THR A C 1
ATOM 918 O O . THR A 1 124 ? 7.726 7.968 -12.109 1.00 96.69 124 THR A O 1
ATOM 921 N N . ASN A 1 125 ? 8.725 6.187 -11.160 1.00 95.38 125 ASN A N 1
ATOM 922 C CA . ASN A 1 125 ? 9.730 5.947 -12.197 1.00 95.38 125 ASN A CA 1
ATOM 923 C C . ASN A 1 125 ? 9.700 4.486 -12.693 1.00 95.38 125 ASN A C 1
ATOM 925 O O . ASN A 1 125 ? 10.617 4.059 -13.393 1.00 95.38 125 ASN A O 1
ATOM 929 N N . CYS A 1 126 ? 8.674 3.714 -12.324 1.00 91.81 126 CYS A N 1
ATOM 930 C CA . CYS A 1 126 ? 8.496 2.344 -12.783 1.00 91.81 126 CYS A CA 1
ATOM 931 C C . CYS A 1 126 ? 8.022 2.351 -14.242 1.00 91.81 126 CYS A C 1
ATOM 933 O O . CYS A 1 126 ? 7.039 3.004 -14.595 1.00 91.81 126 CYS A O 1
ATOM 935 N N . ALA A 1 127 ? 8.724 1.626 -15.112 1.00 89.25 127 ALA A N 1
ATOM 936 C CA . ALA A 1 127 ? 8.363 1.554 -16.523 1.00 89.25 127 ALA A CA 1
ATOM 937 C C . ALA A 1 127 ? 6.942 0.983 -16.709 1.00 89.25 127 ALA A C 1
ATOM 939 O O . ALA A 1 127 ? 6.574 -0.002 -16.074 1.00 89.25 127 ALA A O 1
ATOM 940 N N . GLY A 1 128 ? 6.153 1.602 -17.594 1.00 87.00 128 GLY A N 1
ATOM 941 C CA . GLY A 1 128 ? 4.769 1.193 -17.879 1.00 87.00 128 GLY A CA 1
ATOM 942 C C . GLY A 1 128 ? 3.722 1.700 -16.880 1.00 87.00 128 GLY A C 1
ATOM 943 O O . GLY A 1 128 ? 2.568 1.282 -16.949 1.00 87.00 128 GLY A O 1
ATOM 944 N N . ARG A 1 129 ? 4.107 2.589 -15.959 1.00 90.38 129 ARG A N 1
ATOM 945 C CA . ARG A 1 129 ? 3.239 3.140 -14.915 1.00 90.38 129 ARG A CA 1
ATOM 946 C C . ARG A 1 129 ? 3.093 4.646 -15.094 1.00 90.38 129 ARG A C 1
ATOM 948 O O . ARG A 1 129 ? 4.060 5.335 -15.410 1.00 90.38 129 ARG A O 1
ATOM 955 N N . GLU A 1 130 ? 1.886 5.161 -14.883 1.00 92.56 130 GLU A N 1
ATOM 956 C CA . GLU A 1 130 ? 1.555 6.556 -15.183 1.00 92.56 130 GLU A CA 1
ATOM 957 C C . GLU A 1 130 ? 1.038 7.297 -13.948 1.00 92.56 130 GLU A C 1
ATOM 959 O O . GLU A 1 130 ? 0.183 6.801 -13.208 1.00 92.56 130 GLU A O 1
ATOM 964 N N . VAL A 1 131 ? 1.529 8.521 -13.742 1.00 96.56 131 VAL A N 1
ATOM 965 C CA . VAL A 1 131 ? 0.997 9.437 -12.723 1.00 96.56 131 VAL A CA 1
ATOM 966 C C . VAL A 1 131 ? -0.477 9.730 -13.008 1.00 96.56 131 VAL A C 1
ATOM 968 O O . VAL A 1 131 ? -0.872 9.937 -14.150 1.00 96.56 131 VAL A O 1
ATOM 971 N N . GLY A 1 132 ? -1.291 9.758 -11.956 1.00 96.00 132 GLY A N 1
ATOM 972 C CA . GLY A 1 132 ? -2.739 9.922 -12.035 1.00 96.00 132 GLY A CA 1
ATOM 973 C C . GLY A 1 132 ? -3.500 8.616 -12.259 1.00 96.00 132 GLY A C 1
ATOM 974 O O . GLY A 1 132 ? -4.728 8.635 -12.218 1.00 96.00 132 GLY A O 1
ATOM 975 N N . THR A 1 133 ? -2.814 7.480 -12.445 1.00 94.12 133 THR A N 1
ATOM 976 C CA . THR A 1 133 ? -3.478 6.169 -12.483 1.00 94.12 133 THR A CA 1
ATOM 977 C C . THR A 1 133 ? -4.181 5.917 -11.157 1.00 94.12 133 THR A C 1
ATOM 979 O O . THR A 1 133 ? -3.552 5.949 -10.097 1.00 94.12 133 THR A O 1
ATOM 982 N N . VAL A 1 134 ? -5.475 5.623 -11.238 1.00 94.81 134 VAL A N 1
ATOM 983 C CA . VAL A 1 134 ? -6.315 5.262 -10.098 1.00 94.81 134 VAL A CA 1
ATOM 984 C C . VAL A 1 134 ? -6.586 3.766 -10.144 1.00 94.81 134 VAL A C 1
ATOM 986 O O . VAL A 1 134 ? -7.058 3.246 -11.153 1.00 94.81 1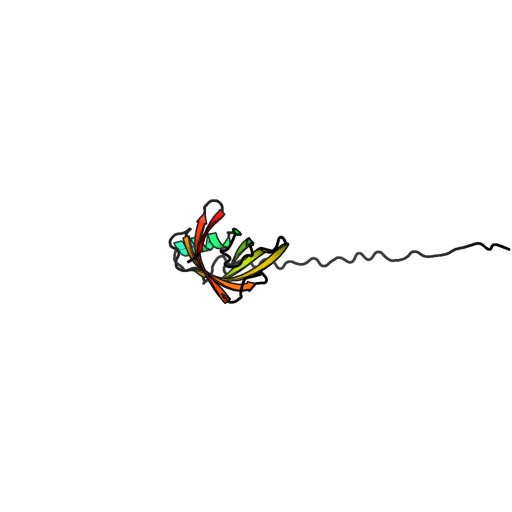34 VAL A O 1
ATOM 989 N N . GLN A 1 135 ? -6.320 3.081 -9.040 1.00 93.88 135 GLN A N 1
ATOM 990 C CA . GLN A 1 135 ? -6.623 1.669 -8.853 1.00 93.88 135 GLN A CA 1
ATOM 991 C C . GLN A 1 135 ? -7.626 1.519 -7.726 1.00 93.88 135 GLN A C 1
ATOM 993 O O . GLN A 1 135 ? -7.457 2.099 -6.655 1.00 93.88 135 GLN A O 1
ATOM 998 N N . ARG A 1 136 ? -8.660 0.716 -7.955 1.00 95.50 136 ARG A N 1
ATOM 999 C CA . ARG A 1 136 ? -9.562 0.281 -6.895 1.00 95.50 136 ARG A CA 1
ATOM 1000 C C . ARG A 1 136 ? -9.222 -1.144 -6.528 1.00 95.50 136 ARG A C 1
ATOM 1002 O O . ARG A 1 136 ? -9.072 -2.001 -7.397 1.00 95.50 136 ARG A O 1
ATOM 1009 N N . VAL A 1 137 ? -9.089 -1.382 -5.236 1.00 95.44 137 VAL A N 1
ATOM 1010 C CA . VAL A 1 137 ? -8.732 -2.686 -4.703 1.00 95.44 137 VAL A CA 1
ATOM 1011 C C . VAL A 1 137 ? -9.638 -3.028 -3.541 1.00 95.44 137 VAL A C 1
ATOM 1013 O O . VAL A 1 137 ? -9.989 -2.169 -2.740 1.00 95.44 137 VAL A O 1
ATOM 1016 N N . ARG A 1 138 ? -9.985 -4.301 -3.418 1.00 97.06 138 ARG A N 1
ATOM 1017 C CA . ARG A 1 138 ? -10.438 -4.871 -2.156 1.00 97.06 138 ARG A CA 1
ATOM 1018 C C . ARG A 1 138 ? -9.254 -5.583 -1.533 1.00 97.06 138 ARG A C 1
ATOM 1020 O O . ARG A 1 138 ? -8.670 -6.470 -2.158 1.00 97.06 138 ARG A O 1
ATOM 1027 N N . MET A 1 139 ? -8.879 -5.158 -0.339 1.00 96.56 139 MET A N 1
ATOM 1028 C CA . MET A 1 139 ? -7.724 -5.669 0.375 1.00 96.56 139 MET A CA 1
ATOM 1029 C C . MET A 1 139 ? -8.190 -6.466 1.590 1.00 96.56 139 MET A C 1
ATOM 1031 O O . MET A 1 139 ? -9.017 -5.983 2.358 1.00 96.56 139 MET A O 1
ATOM 1035 N N . THR A 1 140 ? -7.638 -7.665 1.768 1.00 97.31 140 THR A N 1
ATOM 1036 C CA . THR A 1 140 ? -7.843 -8.497 2.960 1.00 97.31 140 THR A CA 1
ATOM 1037 C C . THR A 1 140 ? -6.504 -8.740 3.642 1.00 97.31 140 THR A C 1
ATOM 1039 O O . THR A 1 140 ? -5.586 -9.283 3.026 1.00 97.31 140 THR A O 1
ATOM 1042 N N . LEU A 1 141 ? -6.397 -8.364 4.911 1.00 94.88 141 LEU A N 1
ATOM 1043 C CA . LEU A 1 141 ? -5.235 -8.580 5.766 1.00 94.88 141 LEU A CA 1
ATOM 1044 C C . LEU A 1 141 ? -5.315 -9.979 6.379 1.00 94.88 141 LEU A C 1
ATOM 1046 O O . LEU A 1 141 ? -6.357 -10.394 6.881 1.00 94.88 141 LEU A O 1
ATOM 1050 N N . LEU A 1 142 ? -4.226 -10.738 6.317 1.00 93.06 142 LEU A N 1
ATOM 1051 C CA . LEU A 1 142 ? -4.170 -12.098 6.844 1.00 93.06 142 LEU A CA 1
ATOM 1052 C C . LEU A 1 142 ? -3.389 -12.126 8.162 1.00 93.06 142 LEU A C 1
ATOM 1054 O O . LEU A 1 142 ? -2.484 -11.331 8.410 1.00 93.06 142 LEU A O 1
ATOM 1058 N N . LYS A 1 143 ? -3.742 -13.074 9.034 1.00 86.75 143 LYS A N 1
ATOM 1059 C CA . LYS A 1 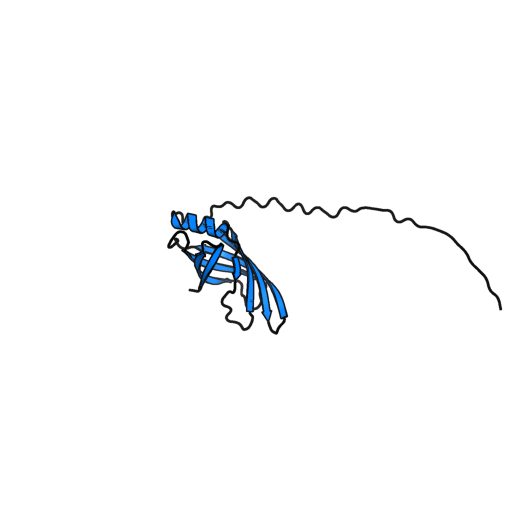143 ? -3.199 -13.172 10.403 1.00 86.75 143 LYS A CA 1
ATOM 1060 C C . LYS A 1 143 ? -1.697 -13.451 10.467 1.00 86.75 143 LYS A C 1
ATOM 1062 O O . LYS A 1 143 ? -1.084 -13.212 11.501 1.00 86.75 143 LYS A O 1
ATOM 1067 N N . ASP A 1 144 ? -1.126 -13.988 9.396 1.00 85.56 144 ASP A N 1
ATOM 1068 C CA . ASP A 1 144 ? 0.303 -14.269 9.256 1.00 85.56 144 ASP A CA 1
ATOM 1069 C C . ASP A 1 144 ? 1.108 -13.052 8.766 1.00 85.56 144 ASP A C 1
ATOM 1071 O O . ASP A 1 144 ? 2.303 -13.174 8.506 1.00 85.56 144 ASP A O 1
ATOM 1075 N N . GLY A 1 145 ? 0.471 -11.881 8.648 1.00 79.31 145 GLY A N 1
ATOM 1076 C CA . GLY A 1 145 ? 1.096 -10.670 8.123 1.00 79.31 145 GLY A CA 1
ATOM 1077 C C . GLY A 1 145 ? 1.183 -10.647 6.598 1.00 79.31 145 GLY A C 1
ATOM 1078 O O . GLY A 1 145 ? 1.811 -9.751 6.043 1.00 79.31 145 GLY A O 1
ATOM 1079 N N . SER A 1 146 ? 0.564 -11.609 5.909 1.00 87.06 146 SER A N 1
ATOM 1080 C CA . SER A 1 146 ? 0.336 -11.526 4.468 1.00 87.06 146 SER A CA 1
ATOM 1081 C C . SER A 1 146 ? -0.987 -10.814 4.162 1.00 87.06 146 SER A C 1
ATOM 1083 O O . SER A 1 146 ? -1.710 -10.367 5.054 1.00 87.06 146 SER A O 1
ATOM 1085 N N . PHE A 1 147 ? -1.305 -10.652 2.882 1.00 92.56 147 PHE A N 1
ATOM 1086 C CA . PHE A 1 147 ? -2.498 -9.940 2.438 1.00 92.56 147 PHE A CA 1
ATOM 1087 C C . PHE A 1 147 ? -2.965 -10.487 1.086 1.00 92.56 147 PHE A C 1
ATOM 1089 O O . PHE A 1 147 ? -2.219 -11.148 0.360 1.00 92.56 147 PHE A O 1
ATOM 1096 N N . LYS A 1 148 ? -4.218 -10.201 0.743 1.00 92.56 148 LYS A N 1
ATOM 1097 C CA . LYS A 1 148 ? -4.801 -10.446 -0.576 1.00 92.56 148 LYS A CA 1
ATOM 1098 C C . LYS A 1 148 ? -5.299 -9.131 -1.148 1.00 92.56 148 LYS A C 1
ATOM 1100 O O . LYS A 1 148 ? -5.864 -8.322 -0.418 1.00 92.56 148 LYS A O 1
ATOM 1105 N N . VAL A 1 149 ? -5.110 -8.946 -2.450 1.00 93.00 149 VAL A N 1
ATOM 1106 C CA . VAL A 1 149 ? -5.641 -7.808 -3.205 1.00 93.00 149 VAL A CA 1
ATOM 1107 C C . VAL A 1 149 ? -6.461 -8.335 -4.368 1.00 93.00 149 VAL A C 1
ATOM 1109 O O . VAL A 1 149 ? -5.982 -9.135 -5.170 1.00 93.00 149 VAL A O 1
ATOM 1112 N N . GLU A 1 150 ? -7.694 -7.858 -4.461 1.00 92.44 150 GLU A N 1
ATOM 1113 C CA . GLU A 1 150 ? -8.581 -8.061 -5.599 1.00 92.44 150 GLU A CA 1
ATOM 1114 C C . GLU A 1 150 ? -8.774 -6.713 -6.293 1.00 92.44 150 GLU A C 1
ATOM 1116 O O . GLU A 1 150 ? -9.358 -5.797 -5.717 1.00 92.44 150 GLU A O 1
ATOM 1121 N N . PHE A 1 151 ? -8.286 -6.581 -7.524 1.00 88.44 151 PHE A N 1
ATOM 1122 C CA . PHE A 1 151 ? -8.505 -5.382 -8.334 1.00 88.44 151 PHE A CA 1
ATOM 1123 C C . PHE A 1 151 ? -9.973 -5.305 -8.779 1.00 88.44 151 PHE A C 1
ATOM 1125 O O . PHE A 1 151 ? -10.577 -6.333 -9.100 1.00 88.44 151 PHE A O 1
ATOM 1132 N N . ARG A 1 152 ? -10.548 -4.101 -8.754 1.00 79.81 152 ARG A N 1
ATOM 1133 C CA . ARG A 1 152 ? -11.973 -3.834 -8.999 1.00 79.81 152 ARG A CA 1
ATOM 1134 C C . ARG A 1 152 ? -12.193 -2.880 -10.163 1.00 79.81 152 ARG A C 1
ATOM 1136 O O . ARG A 1 152 ? -11.406 -1.916 -10.294 1.00 79.81 152 ARG A O 1
#

Radius of gyration: 26.11 Å; chains: 1; bounding box: 98×30×38 Å

Sequence (152 aa):
MLSRSLPLVLALALVACGEKEPTSTAAPAEAASTKSDKVPSDPSSEKFGEKLFKLEITSFRPIDGGGASLIYDRLTFAPDGTWTATGSVTAADEKMECVETGDWTMDPAEDDDTASMTWTINKTNCAGREVGTVQRVRMTLLKDGSFKVEFR

Foldseek 3Di:
DDDDDDDDDDDDDDDDDPDDDDPPPPPPPPPQDLAAPLFDPDPLSSLLSNLQQVAWAAQDWDDAPDPKTWTFRTWHAGRPQKIKTWTWIDDPNDIDTKIWMWGKHWDHAPGNFKTKMKTATCDIPYPRDDHRDIWIWIKGQDPVSYIDIDTD

pLDDT: mean 82.7, std 19.81, range [38.91, 98.31]

Secondary structure (DSSP, 8-state):
---------------------------------S--TTS-SSHHHHHHHHHHTT--B-SB----SSSSEEEEEEEEE-TTSEEEEEEEEEETTEEEEEEEEEEEEEPPPSSSSEEEEEEEEEEE-STT--TT-EEEEEEEE-TTS-EEEEE-